Protein AF-A0AAV6NUC2-F1 (afdb_monomer)

Sequence (134 aa):
MLVSRPSISPILANDIGDPKVENEVSTTNDGNVRIKSNHFGKLWRRSPNWIWEDSNDTTGNNKDTLFWPVKVDNKFVALRNLGNNYFCKRLTTEGKTNCLNAGVPTITKEARLEIQELVLSRSIYNVIFHLLNA

Organism: NCBI:txid37648

pLDDT: mean 79.75, std 21.08, range [23.17, 98.75]

Solvent-accessible surface area (backbone atoms only — not comparable to full-atom values): 7960 Å² total; per-residue (Å²): 132,88,79,83,59,61,20,56,61,55,78,77,58,93,45,89,83,40,72,74,32,44,27,49,67,44,75,47,98,85,67,32,34,35,44,28,35,59,62,72,71,14,27,37,26,50,56,89,42,36,58,38,61,72,37,80,81,83,80,80,73,55,37,38,37,31,25,42,73,37,83,73,52,99,52,28,33,30,41,27,32,61,63,78,64,13,26,32,21,58,41,69,56,97,96,40,75,49,38,54,23,42,77,34,86,59,87,47,81,56,18,53,44,61,61,47,76,70,79,87,73,82,88,83,78,85,80,79,78,82,87,76,86,129

Nearest PDB structures (foldseek):
  1jly-assembly1_B  TM=9.017E-01  e=7.760E-09  Amaranthus caudatus
  8bad-assembly1_A  TM=6.318E-01  e=3.754E-03  Bacillus thuringiensis
  1pzz-assembly1_A  TM=6.002E-01  e=2.029E-03  Homo sapiens
  9fyn-assembly1_A  TM=6.011E-01  e=3.934E-02  Trueperella pyogenes
  7znx-assembly2_B  TM=7.786E-01  e=2.208E+00  Coprinopsis cinerea

Structure (mmCIF, N/CA/C/O backbone):
data_AF-A0AAV6NUC2-F1
#
_entry.id   AF-A0AAV6NUC2-F1
#
loop_
_atom_site.group_PDB
_atom_site.id
_atom_site.type_symbol
_atom_site.label_atom_id
_atom_site.label_alt_id
_atom_site.label_comp_id
_atom_site.label_asym_id
_atom_site.label_entity_id
_atom_site.label_seq_id
_atom_site.pdbx_PDB_ins_code
_atom_site.Cartn_x
_atom_site.Cartn_y
_atom_site.Cartn_z
_atom_site.occupancy
_atom_site.B_iso_or_equiv
_atom_site.auth_seq_id
_atom_site.auth_comp_id
_atom_site.auth_asym_id
_atom_site.auth_atom_id
_atom_site.pdbx_PDB_model_num
ATOM 1 N N . MET A 1 1 ? -11.060 -23.190 -12.537 1.00 26.39 1 MET A N 1
ATOM 2 C CA . MET A 1 1 ? -10.712 -22.536 -11.260 1.00 26.39 1 MET A CA 1
ATOM 3 C C . MET A 1 1 ? -10.662 -21.041 -11.529 1.00 26.39 1 MET A C 1
ATOM 5 O O . MET A 1 1 ? -9.800 -20.608 -12.280 1.00 26.39 1 MET A O 1
ATOM 9 N N . LEU A 1 2 ? -11.661 -20.289 -11.060 1.00 23.17 2 LEU A N 1
ATOM 10 C CA . LEU A 1 2 ? -11.658 -18.825 -11.137 1.00 23.17 2 LEU A CA 1
ATOM 11 C C . LEU A 1 2 ? -10.531 -18.330 -10.230 1.00 23.17 2 LEU A C 1
ATOM 13 O O . LEU A 1 2 ? -10.588 -18.553 -9.025 1.00 23.17 2 LEU A O 1
ATOM 17 N N . VAL A 1 3 ? -9.507 -17.702 -10.798 1.00 25.75 3 VAL A N 1
ATOM 18 C CA . VAL A 1 3 ? -8.587 -16.876 -10.015 1.00 25.75 3 VAL A CA 1
ATOM 19 C C . VAL A 1 3 ? -9.070 -15.450 -10.223 1.00 25.75 3 VAL A C 1
ATOM 21 O O . VAL A 1 3 ? -8.615 -14.769 -11.137 1.00 25.75 3 VAL A O 1
ATOM 24 N N . SER A 1 4 ? -10.070 -15.024 -9.446 1.00 29.17 4 SER A N 1
ATOM 25 C CA . SER A 1 4 ? -10.340 -13.595 -9.324 1.00 29.17 4 SER A CA 1
ATOM 26 C C . SER A 1 4 ? -9.099 -12.982 -8.681 1.00 29.17 4 SER A C 1
ATOM 28 O O . SER A 1 4 ? -8.703 -13.353 -7.577 1.00 29.17 4 SER A O 1
ATOM 30 N N . ARG A 1 5 ? -8.406 -12.124 -9.428 1.00 37.09 5 ARG A N 1
ATOM 31 C CA . ARG A 1 5 ? -7.267 -11.363 -8.920 1.00 37.09 5 ARG A CA 1
ATOM 32 C C . ARG A 1 5 ? -7.820 -10.013 -8.478 1.00 37.09 5 ARG A C 1
ATOM 34 O O . ARG A 1 5 ? -8.132 -9.197 -9.340 1.00 37.09 5 ARG A O 1
ATOM 41 N N . PRO A 1 6 ? -8.041 -9.789 -7.173 1.00 37.41 6 PRO A N 1
ATOM 42 C CA . PRO A 1 6 ? -8.448 -8.476 -6.706 1.00 37.41 6 PRO A CA 1
ATOM 43 C C . PRO A 1 6 ? -7.331 -7.488 -7.039 1.00 37.41 6 PRO A C 1
ATOM 45 O O . PRO A 1 6 ? -6.175 -7.709 -6.674 1.00 37.41 6 PRO A O 1
ATOM 48 N N . SER A 1 7 ? -7.681 -6.413 -7.738 1.00 43.53 7 SER A N 1
ATOM 49 C CA . SER A 1 7 ? -6.753 -5.348 -8.092 1.00 43.53 7 SER A CA 1
ATOM 50 C C . SER A 1 7 ? -7.114 -4.078 -7.337 1.00 43.53 7 SER A C 1
ATOM 52 O O . SER A 1 7 ? -8.278 -3.781 -7.066 1.00 43.53 7 SER A O 1
ATOM 54 N N . ILE A 1 8 ? -6.080 -3.342 -6.945 1.00 49.66 8 ILE A N 1
ATOM 55 C CA . ILE A 1 8 ? -6.200 -2.060 -6.260 1.00 49.66 8 ILE A CA 1
ATOM 56 C C . ILE A 1 8 ? -5.698 -1.022 -7.251 1.00 49.66 8 ILE A C 1
ATOM 58 O O . ILE A 1 8 ? -4.502 -0.970 -7.522 1.00 49.66 8 ILE A O 1
ATOM 62 N N . SER A 1 9 ? -6.605 -0.235 -7.824 1.00 45.56 9 SER A N 1
ATOM 63 C CA . SER A 1 9 ? -6.240 0.780 -8.811 1.00 45.56 9 SER A CA 1
ATOM 64 C C . SER A 1 9 ? -5.397 1.881 -8.145 1.00 45.56 9 SER A C 1
ATOM 66 O O . SER A 1 9 ? -5.849 2.487 -7.164 1.00 45.56 9 SER A O 1
ATOM 68 N N . PRO A 1 10 ? -4.187 2.195 -8.650 1.00 46.00 10 PRO A N 1
ATOM 69 C CA . PRO A 1 10 ? -3.478 3.398 -8.257 1.00 46.00 10 PRO A CA 1
ATOM 70 C C . PRO A 1 10 ? -4.278 4.601 -8.770 1.00 46.00 10 PRO A C 1
ATOM 72 O O . PRO A 1 10 ? -4.815 4.601 -9.876 1.00 46.00 10 PRO A O 1
ATOM 75 N N . ILE A 1 11 ? -4.373 5.641 -7.947 1.00 49.94 11 ILE A N 1
ATOM 76 C CA . ILE A 1 11 ? -5.379 6.719 -8.023 1.00 49.94 11 ILE A CA 1
ATOM 77 C C . ILE A 1 11 ? -5.124 7.727 -9.181 1.00 49.94 11 ILE A C 1
ATOM 79 O O . ILE A 1 11 ? -5.562 8.874 -9.144 1.00 49.94 11 ILE A O 1
ATOM 83 N N . LEU A 1 12 ? -4.415 7.305 -10.231 1.00 43.12 12 LEU A N 1
ATOM 84 C CA . LEU A 1 12 ? -4.214 8.040 -11.489 1.00 43.12 12 LEU A CA 1
ATOM 85 C C . LEU A 1 12 ? -4.967 7.416 -12.678 1.00 43.12 12 LEU A C 1
ATOM 87 O O . LEU A 1 12 ? -4.978 7.984 -13.767 1.00 43.12 12 LEU A O 1
ATOM 91 N N . ALA A 1 13 ? -5.613 6.270 -12.470 1.00 45.72 13 ALA A N 1
ATOM 92 C CA . ALA A 1 13 ? -6.409 5.578 -13.469 1.00 45.72 13 ALA A CA 1
ATOM 93 C C . ALA A 1 13 ? -7.754 6.285 -13.710 1.00 45.72 13 ALA A C 1
ATOM 95 O O . ALA A 1 13 ? -8.720 6.048 -12.989 1.00 45.72 13 ALA A O 1
ATOM 96 N N . ASN A 1 14 ? -7.840 7.144 -14.729 1.00 48.59 14 ASN A N 1
ATOM 97 C CA . ASN A 1 14 ? -9.143 7.599 -15.246 1.00 48.59 14 ASN A CA 1
ATOM 98 C C . ASN A 1 14 ? -9.875 6.488 -16.023 1.00 48.59 14 ASN A C 1
ATOM 100 O O . ASN A 1 14 ? -11.056 6.632 -16.328 1.00 48.59 14 ASN A O 1
ATOM 104 N N . ASP A 1 15 ? -9.170 5.400 -16.336 1.00 48.28 15 ASP A N 1
ATOM 105 C CA . ASP A 1 15 ? -9.679 4.233 -17.039 1.00 48.28 15 ASP A CA 1
ATOM 106 C C . ASP A 1 15 ? -9.162 2.961 -16.357 1.00 48.28 15 ASP A C 1
ATOM 108 O O . ASP A 1 15 ? -7.960 2.780 -16.167 1.00 48.28 15 ASP A O 1
ATOM 112 N N . ILE A 1 16 ? -10.089 2.087 -15.974 1.00 53.81 16 ILE A N 1
ATOM 113 C CA . ILE A 1 16 ? -9.806 0.788 -15.353 1.00 53.81 16 ILE A CA 1
ATOM 114 C C . ILE A 1 16 ? -9.227 -0.180 -16.397 1.00 53.81 16 ILE A C 1
ATOM 116 O O . ILE A 1 16 ? -8.514 -1.110 -16.043 1.00 53.81 16 ILE A O 1
ATOM 120 N N . GLY A 1 17 ? -9.499 0.046 -17.686 1.00 50.09 17 GLY A N 1
ATOM 121 C CA . GLY A 1 17 ? -8.933 -0.717 -18.794 1.00 50.09 17 GLY A CA 1
ATOM 122 C C . GLY A 1 17 ? -7.491 -0.346 -19.152 1.00 50.09 17 GLY A C 1
ATOM 123 O O . GLY A 1 17 ? -6.909 -1.012 -20.008 1.00 50.09 17 GLY A O 1
ATOM 124 N N . ASP A 1 18 ? -6.896 0.680 -18.526 1.00 56.28 18 ASP A N 1
ATOM 125 C CA . ASP A 1 18 ? -5.488 1.013 -18.754 1.00 56.28 18 ASP A CA 1
ATOM 126 C C . ASP A 1 18 ? -4.600 -0.087 -18.133 1.00 56.28 18 ASP A C 1
ATOM 128 O O . ASP A 1 18 ? -4.598 -0.262 -16.914 1.00 56.28 18 ASP A O 1
ATOM 132 N N . PRO A 1 19 ? -3.794 -0.823 -18.921 1.00 57.38 19 PRO A N 1
ATOM 133 C CA . PRO A 1 19 ? -2.938 -1.893 -18.402 1.00 57.38 19 PRO A CA 1
ATOM 134 C C . PRO A 1 19 ? -1.927 -1.414 -17.345 1.00 57.38 19 PRO A C 1
ATOM 136 O O . PRO A 1 19 ? -1.318 -2.232 -16.657 1.00 57.38 19 PRO A O 1
ATOM 139 N N . LYS A 1 20 ? -1.733 -0.098 -17.185 1.00 62.25 20 LYS A N 1
ATOM 140 C CA . LYS A 1 20 ? -0.869 0.494 -16.156 1.00 62.25 20 LYS A CA 1
ATOM 141 C C . LYS A 1 20 ? -1.454 0.457 -14.743 1.00 62.25 20 LYS A C 1
ATOM 143 O O . LYS A 1 20 ? -0.746 0.782 -13.794 1.00 62.25 20 LYS A O 1
ATOM 148 N N . VAL A 1 21 ? -2.728 0.101 -14.600 1.00 67.81 21 VAL A N 1
ATOM 149 C CA . VAL A 1 21 ? -3.479 0.217 -13.336 1.00 67.81 21 VAL A CA 1
ATOM 150 C C . VAL A 1 21 ? -3.657 -1.136 -12.651 1.00 67.81 21 VAL A C 1
ATOM 152 O O . VAL A 1 21 ? -4.075 -1.207 -11.493 1.00 67.81 21 VAL A O 1
ATOM 155 N N . GLU A 1 22 ? -3.306 -2.214 -13.353 1.00 76.88 22 GLU A N 1
ATOM 156 C CA . GLU A 1 22 ? -3.410 -3.571 -12.845 1.00 76.88 22 GLU A CA 1
ATOM 157 C C . GLU A 1 22 ? -2.364 -3.830 -11.754 1.00 76.88 22 GLU A C 1
ATOM 159 O O . GLU A 1 22 ? -1.160 -3.602 -11.921 1.00 76.88 22 GLU A O 1
ATOM 164 N N . ASN A 1 23 ? -2.849 -4.341 -10.624 1.00 82.88 23 ASN A N 1
ATOM 165 C CA . ASN A 1 23 ? -2.028 -4.726 -9.489 1.00 82.88 23 ASN A CA 1
ATOM 166 C C . ASN A 1 23 ? -2.364 -6.153 -9.060 1.00 82.88 23 ASN A C 1
ATOM 168 O O . ASN A 1 23 ? -3.538 -6.525 -8.970 1.00 82.88 23 ASN A O 1
ATOM 172 N N . GLU A 1 24 ? -1.329 -6.926 -8.749 1.00 85.75 24 GLU A N 1
ATOM 173 C CA . GLU A 1 24 ? -1.434 -8.262 -8.173 1.00 85.75 24 GLU A CA 1
ATOM 174 C C . GLU A 1 24 ? -1.289 -8.189 -6.652 1.00 85.75 24 GLU A C 1
ATOM 176 O O . GLU A 1 24 ? -0.318 -7.638 -6.127 1.00 85.75 24 GLU A O 1
ATOM 181 N N . VAL A 1 25 ? -2.236 -8.790 -5.933 1.00 88.00 25 VAL A N 1
ATOM 182 C CA . VAL A 1 25 ? -2.200 -8.893 -4.472 1.00 88.00 25 VAL A CA 1
ATOM 183 C C . VAL A 1 25 ? -1.848 -10.324 -4.077 1.00 88.00 25 VAL A C 1
ATOM 185 O O . VAL A 1 25 ? -2.510 -11.274 -4.488 1.00 88.00 25 VAL A O 1
ATOM 188 N N . SER A 1 26 ? -0.819 -10.480 -3.246 1.00 89.25 26 SER A N 1
ATOM 189 C CA . SER A 1 26 ? -0.451 -11.759 -2.627 1.00 89.25 26 SER A CA 1
ATOM 190 C C . SER A 1 26 ? -0.579 -11.659 -1.111 1.00 89.25 26 SER A C 1
ATOM 192 O O . SER A 1 26 ? -0.146 -10.677 -0.511 1.00 89.25 26 SER A O 1
ATOM 194 N N . THR A 1 27 ? -1.212 -12.654 -0.491 1.00 89.38 27 THR A N 1
ATOM 195 C CA . THR A 1 27 ? -1.391 -12.723 0.967 1.00 89.38 27 THR A CA 1
ATOM 196 C C . THR A 1 27 ? -0.237 -13.501 1.597 1.00 89.38 27 THR A C 1
ATOM 198 O O . THR A 1 27 ? 0.186 -14.520 1.053 1.00 89.38 27 THR A O 1
ATOM 201 N N . THR A 1 28 ? 0.290 -13.023 2.722 1.00 85.06 28 THR A N 1
ATOM 202 C CA . THR A 1 28 ? 1.286 -13.744 3.526 1.00 85.06 28 THR A CA 1
ATOM 203 C C . THR A 1 28 ? 0.596 -14.633 4.561 1.00 85.06 28 THR A C 1
ATOM 205 O O . THR A 1 28 ? -0.589 -14.464 4.844 1.00 85.06 28 THR A O 1
ATOM 208 N N . ASN A 1 29 ? 1.339 -15.557 5.173 1.00 82.94 29 ASN A N 1
ATOM 209 C CA . ASN A 1 29 ? 0.794 -16.457 6.199 1.00 82.94 29 ASN A CA 1
ATOM 210 C C . ASN A 1 29 ? 0.168 -15.714 7.393 1.00 82.94 29 ASN A C 1
ATOM 212 O O . ASN A 1 29 ? -0.759 -16.224 8.012 1.00 82.94 29 ASN A O 1
ATOM 216 N N . ASP A 1 30 ? 0.630 -14.495 7.673 1.00 84.56 30 ASP A N 1
ATOM 217 C CA . ASP A 1 30 ? 0.155 -13.668 8.787 1.00 84.56 30 ASP A CA 1
ATOM 218 C C . ASP A 1 30 ? -1.055 -12.789 8.421 1.00 84.56 30 ASP A C 1
ATOM 220 O O . ASP A 1 30 ? -1.456 -11.935 9.206 1.00 84.56 30 ASP A O 1
ATOM 224 N N . GLY A 1 31 ? -1.618 -12.937 7.216 1.00 85.62 31 GLY A N 1
ATOM 225 C CA . GLY A 1 31 ? -2.754 -12.137 6.742 1.00 85.62 31 GLY A CA 1
ATOM 226 C C . GLY A 1 31 ? -2.386 -10.743 6.214 1.00 85.62 31 GLY A C 1
ATOM 227 O O . GLY A 1 31 ? -3.270 -9.994 5.795 1.00 85.62 31 GLY A O 1
ATOM 228 N N . ASN A 1 32 ? -1.094 -10.398 6.176 1.00 93.06 32 ASN A N 1
ATOM 229 C CA . ASN A 1 32 ? -0.620 -9.214 5.459 1.00 93.06 32 ASN A CA 1
ATOM 230 C C . ASN A 1 32 ? -0.746 -9.419 3.950 1.00 93.06 32 ASN A C 1
ATOM 232 O O . ASN A 1 32 ? -0.798 -10.544 3.454 1.00 93.06 32 ASN A O 1
ATOM 236 N N . VAL A 1 33 ? -0.705 -8.323 3.205 1.00 93.88 33 VAL A N 1
ATOM 237 C CA . VAL A 1 33 ? -0.655 -8.347 1.749 1.00 93.88 33 VAL A CA 1
ATOM 238 C C . VAL A 1 33 ? 0.590 -7.658 1.214 1.00 93.88 33 VAL A C 1
ATOM 240 O O . VAL A 1 33 ? 1.103 -6.697 1.794 1.00 93.88 33 VAL A O 1
ATOM 243 N N . ARG A 1 34 ? 1.050 -8.156 0.070 1.00 94.00 34 ARG A N 1
ATOM 244 C CA . ARG A 1 34 ? 2.066 -7.545 -0.784 1.00 94.00 34 ARG A CA 1
ATOM 245 C C . ARG A 1 34 ? 1.410 -7.226 -2.115 1.00 94.00 34 ARG A C 1
ATOM 247 O O . ARG A 1 34 ? 0.741 -8.086 -2.691 1.00 94.00 34 ARG A O 1
ATOM 254 N N . ILE A 1 35 ? 1.591 -5.995 -2.571 1.00 92.81 35 ILE A N 1
ATOM 255 C CA . ILE A 1 35 ? 0.952 -5.471 -3.779 1.00 92.81 35 ILE A CA 1
ATOM 256 C C . ILE A 1 35 ? 2.046 -5.256 -4.814 1.00 92.81 35 ILE A C 1
ATOM 258 O O . ILE A 1 35 ? 3.048 -4.605 -4.522 1.00 92.81 35 ILE A O 1
ATOM 262 N N . LYS A 1 36 ? 1.882 -5.838 -5.998 1.00 90.94 36 LYS A N 1
ATOM 263 C CA . LYS A 1 36 ? 2.811 -5.717 -7.118 1.00 90.94 36 LYS A CA 1
ATOM 264 C C . LYS A 1 36 ? 2.135 -4.957 -8.249 1.00 90.94 36 LYS A C 1
ATOM 266 O O . LYS A 1 36 ? 1.061 -5.351 -8.688 1.00 90.94 36 LYS A O 1
ATOM 271 N N . SER A 1 37 ? 2.806 -3.927 -8.747 1.00 88.12 37 SER A N 1
ATOM 272 C CA . SER A 1 37 ? 2.413 -3.241 -9.973 1.00 88.12 37 SER A CA 1
ATOM 273 C C . SER A 1 37 ? 2.758 -4.115 -11.166 1.00 88.12 37 SER A C 1
ATOM 275 O O . SER A 1 37 ? 3.926 -4.485 -11.344 1.00 88.12 37 SER A O 1
ATOM 277 N N . ASN A 1 38 ? 1.769 -4.445 -11.995 1.00 85.56 38 ASN A N 1
ATOM 278 C CA . ASN A 1 38 ? 2.025 -5.201 -13.219 1.00 85.56 38 ASN A CA 1
ATOM 279 C C . ASN A 1 38 ? 2.776 -4.359 -14.245 1.00 85.56 38 ASN A C 1
ATOM 281 O O . ASN A 1 38 ? 3.604 -4.896 -14.977 1.00 85.56 38 ASN A O 1
ATOM 285 N N . HIS A 1 39 ? 2.565 -3.040 -14.235 1.00 84.94 39 HIS A N 1
ATOM 286 C CA . HIS A 1 39 ? 3.252 -2.127 -15.138 1.00 84.94 39 HIS A CA 1
ATOM 287 C C . HIS A 1 39 ? 4.772 -2.147 -14.949 1.00 84.94 39 HIS A C 1
ATOM 289 O O . HIS A 1 39 ? 5.516 -2.300 -15.916 1.00 84.94 39 HIS A O 1
ATOM 295 N N . PHE A 1 40 ? 5.238 -2.020 -13.703 1.00 85.31 40 PHE A N 1
ATOM 296 C CA . PHE A 1 40 ? 6.673 -2.014 -13.400 1.00 85.31 40 PHE A CA 1
ATOM 297 C C . PHE A 1 40 ? 7.229 -3.407 -13.087 1.00 85.31 40 PHE A C 1
ATOM 299 O O . PHE A 1 40 ? 8.445 -3.606 -13.060 1.00 85.31 40 PHE A O 1
ATOM 306 N N . GLY A 1 41 ? 6.360 -4.379 -12.804 1.00 91.38 41 GLY A N 1
ATOM 307 C CA . GLY A 1 41 ? 6.758 -5.696 -12.317 1.00 91.38 41 GLY A CA 1
ATOM 308 C C . GLY A 1 41 ? 7.410 -5.654 -10.929 1.00 91.38 41 GLY A C 1
ATOM 309 O O . GLY A 1 41 ? 8.162 -6.569 -10.586 1.00 91.38 41 GLY A O 1
ATOM 310 N N . LYS A 1 42 ? 7.155 -4.600 -10.143 1.00 94.00 42 LYS A N 1
ATOM 311 C CA . LYS A 1 42 ? 7.775 -4.327 -8.836 1.00 94.00 42 LYS A CA 1
ATOM 312 C C . LYS A 1 42 ? 6.739 -4.230 -7.727 1.00 94.00 42 LYS A C 1
ATOM 314 O O . LYS A 1 42 ? 5.573 -3.922 -7.971 1.00 94.00 42 LYS A O 1
ATOM 319 N N . LEU A 1 43 ? 7.182 -4.476 -6.499 1.00 95.12 43 LEU A N 1
ATOM 320 C CA . LEU A 1 43 ? 6.342 -4.352 -5.314 1.00 95.12 43 LEU A CA 1
ATOM 321 C C . LEU A 1 43 ? 6.184 -2.899 -4.875 1.00 95.12 43 LEU A C 1
ATOM 323 O O . LEU A 1 43 ? 7.130 -2.108 -4.932 1.00 95.12 43 LEU A O 1
ATOM 327 N N . TRP A 1 44 ? 4.993 -2.602 -4.360 1.00 97.19 44 TRP A N 1
ATOM 328 C CA . TRP A 1 44 ? 4.704 -1.404 -3.592 1.00 97.19 44 TRP A CA 1
ATOM 329 C C . TRP A 1 44 ? 5.586 -1.362 -2.347 1.00 97.19 44 TRP A C 1
ATOM 331 O O . TRP A 1 44 ? 5.687 -2.341 -1.603 1.00 97.19 44 TRP A O 1
ATOM 341 N N . ARG A 1 45 ? 6.207 -0.210 -2.105 1.00 97.81 45 ARG A N 1
ATOM 342 C CA . ARG A 1 45 ? 7.092 0.026 -0.970 1.00 97.81 45 ARG A CA 1
ATOM 343 C C . ARG A 1 45 ? 6.954 1.447 -0.455 1.00 97.81 45 ARG A C 1
ATOM 345 O O . ARG A 1 45 ? 7.046 2.414 -1.203 1.00 97.81 45 ARG A O 1
ATOM 352 N N . ARG A 1 46 ? 6.798 1.581 0.855 1.00 98.00 46 ARG A N 1
ATOM 353 C CA . ARG A 1 46 ? 6.806 2.871 1.545 1.00 98.00 46 ARG A CA 1
ATOM 354 C C . ARG A 1 46 ? 8.221 3.488 1.583 1.00 98.00 46 ARG A C 1
ATOM 356 O O . ARG A 1 46 ? 9.162 2.842 2.035 1.00 98.00 46 ARG A O 1
ATOM 363 N N . SER A 1 47 ? 8.382 4.746 1.149 1.00 95.44 47 SER A N 1
ATOM 364 C CA . SER A 1 47 ? 9.615 5.538 1.319 1.00 95.44 47 SER A CA 1
ATOM 365 C C . SER A 1 47 ? 9.428 7.060 1.100 1.00 95.44 47 SER A C 1
ATOM 367 O O . SER A 1 47 ? 8.896 7.478 0.079 1.00 95.44 47 SER A O 1
ATOM 369 N N . PRO A 1 48 ? 9.845 7.941 2.027 1.00 93.44 48 PRO A N 1
ATOM 370 C CA . PRO A 1 48 ? 9.696 7.690 3.449 1.00 93.44 48 PRO A CA 1
ATOM 371 C C . PRO A 1 48 ? 8.226 7.387 3.761 1.00 93.44 48 PRO A C 1
ATOM 373 O O . PRO A 1 48 ? 7.968 6.353 4.342 1.00 93.44 48 PRO A O 1
ATOM 376 N N . ASN A 1 49 ? 7.259 8.190 3.307 1.00 96.75 49 ASN A N 1
ATOM 377 C CA . ASN A 1 49 ? 5.825 7.892 3.469 1.00 96.75 49 ASN A CA 1
ATOM 378 C C . ASN A 1 49 ? 5.087 7.723 2.134 1.00 96.75 49 ASN A C 1
ATOM 380 O O . ASN A 1 49 ? 3.961 7.233 2.125 1.00 96.75 49 ASN A O 1
ATOM 384 N N . TRP A 1 50 ? 5.703 8.078 1.005 1.00 96.81 50 TRP A N 1
ATOM 385 C CA . TRP A 1 50 ? 5.143 7.805 -0.319 1.00 96.81 50 TRP A CA 1
ATOM 386 C C . TRP A 1 50 ? 5.184 6.310 -0.622 1.00 96.81 50 TRP A C 1
ATOM 388 O O . TRP A 1 50 ? 6.107 5.625 -0.186 1.00 96.81 50 TRP A O 1
ATOM 398 N N . ILE A 1 51 ? 4.193 5.803 -1.352 1.00 96.88 51 ILE A N 1
ATOM 399 C CA . ILE A 1 51 ? 4.204 4.423 -1.841 1.00 96.88 51 ILE A CA 1
ATOM 400 C C . ILE A 1 51 ? 4.778 4.416 -3.258 1.00 96.88 51 ILE A C 1
ATOM 402 O O . ILE A 1 51 ? 4.210 5.027 -4.159 1.00 96.88 51 ILE A O 1
ATOM 406 N N . TRP A 1 52 ? 5.912 3.743 -3.428 1.00 94.50 52 TRP A N 1
ATOM 407 C CA . TRP A 1 52 ? 6.630 3.587 -4.692 1.00 94.50 52 TRP A CA 1
ATOM 408 C C . TRP A 1 52 ? 6.458 2.180 -5.243 1.00 94.50 52 TRP A C 1
ATOM 410 O O . TRP A 1 52 ? 6.384 1.224 -4.478 1.00 94.50 52 TRP A O 1
ATOM 420 N N . GLU A 1 53 ? 6.470 2.040 -6.563 1.00 93.81 53 GLU A N 1
ATOM 421 C CA . GLU A 1 53 ? 6.385 0.755 -7.264 1.00 93.81 53 GLU A CA 1
ATOM 422 C C . GLU A 1 53 ? 7.784 0.327 -7.740 1.00 93.81 53 GLU A C 1
ATOM 424 O O . GLU A 1 53 ? 8.042 0.203 -8.933 1.00 93.81 53 GLU A 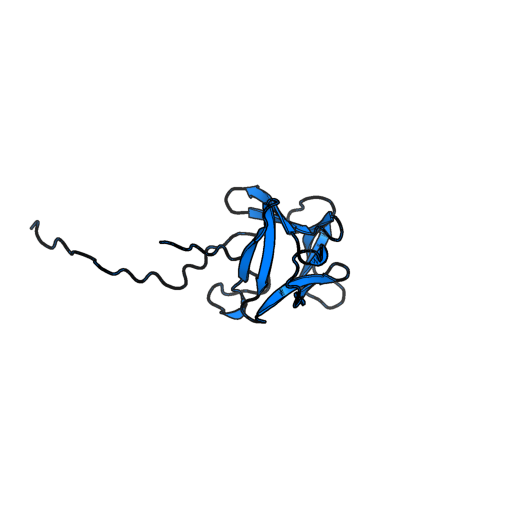O 1
ATOM 429 N N . ASP A 1 54 ? 8.730 0.177 -6.806 1.00 94.69 54 ASP A N 1
ATOM 430 C CA . ASP A 1 54 ? 10.164 0.051 -7.122 1.00 94.69 54 ASP A CA 1
ATOM 431 C C . ASP A 1 54 ? 10.876 -1.134 -6.452 1.00 94.69 54 ASP A C 1
ATOM 433 O O . ASP A 1 54 ? 12.050 -1.398 -6.728 1.00 94.69 54 ASP A O 1
ATOM 437 N N . SER A 1 55 ? 10.194 -1.873 -5.573 1.00 96.44 55 SER A N 1
ATOM 438 C CA . SER A 1 55 ? 10.866 -2.866 -4.743 1.00 96.44 55 SER A CA 1
ATOM 439 C C . SER A 1 55 ? 11.038 -4.215 -5.437 1.00 96.44 55 SER A C 1
ATOM 441 O O . SER A 1 55 ? 10.109 -4.766 -6.030 1.00 96.44 55 SER A O 1
ATOM 443 N N . ASN A 1 56 ? 12.245 -4.764 -5.288 1.00 95.50 56 ASN A N 1
ATOM 444 C CA . ASN A 1 56 ? 12.621 -6.127 -5.666 1.00 95.50 56 ASN A CA 1
ATOM 445 C C . ASN A 1 56 ? 12.622 -7.090 -4.471 1.00 95.50 56 ASN A C 1
ATOM 447 O O . ASN A 1 56 ? 13.241 -8.147 -4.557 1.00 95.50 56 ASN A O 1
ATOM 451 N N . ASP A 1 57 ? 12.022 -6.721 -3.333 1.00 92.81 57 ASP A N 1
ATOM 452 C CA . ASP A 1 57 ? 12.046 -7.588 -2.157 1.00 92.81 57 ASP A CA 1
ATOM 453 C C . ASP A 1 57 ? 11.431 -8.957 -2.484 1.00 92.81 57 ASP A C 1
ATOM 455 O O . ASP A 1 57 ? 10.283 -9.066 -2.910 1.00 92.81 57 ASP A O 1
ATOM 459 N N . THR A 1 58 ? 12.185 -10.021 -2.251 1.00 87.75 58 THR A N 1
ATOM 460 C CA . THR A 1 58 ? 11.725 -11.407 -2.395 1.00 87.75 58 THR A CA 1
ATOM 461 C C . THR A 1 58 ? 11.547 -12.094 -1.046 1.00 87.75 58 THR A C 1
ATOM 463 O O . THR A 1 58 ? 10.947 -13.161 -0.987 1.00 87.75 58 THR A O 1
ATOM 466 N N . THR A 1 59 ? 12.023 -11.476 0.038 1.00 86.00 59 THR A N 1
ATOM 467 C CA . THR A 1 59 ? 12.095 -12.091 1.368 1.00 86.00 59 THR A CA 1
ATOM 468 C C . THR A 1 59 ? 10.782 -11.997 2.134 1.00 86.00 59 THR A C 1
ATOM 470 O O . THR A 1 59 ? 10.514 -12.838 2.983 1.00 86.00 59 THR A O 1
ATOM 473 N N . GLY A 1 60 ? 9.978 -10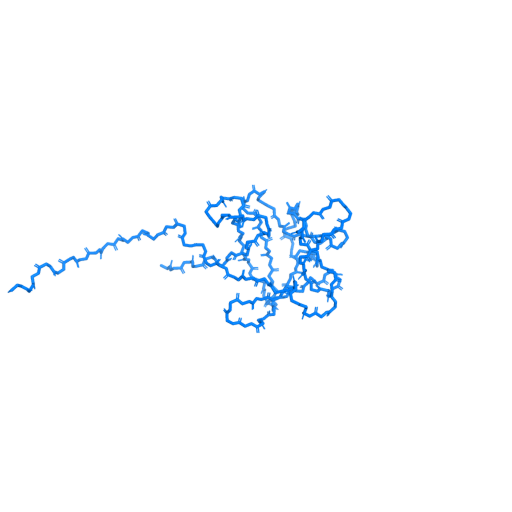.961 1.864 1.00 83.31 60 GLY A N 1
ATOM 474 C CA . GLY A 1 60 ? 8.784 -10.656 2.652 1.00 83.31 60 GLY A CA 1
ATOM 475 C C . GLY A 1 60 ? 9.095 -10.081 4.038 1.00 83.31 60 GLY A C 1
ATOM 476 O O . GLY A 1 60 ? 8.171 -9.835 4.803 1.00 83.31 60 GLY A O 1
ATOM 477 N N . ASN A 1 61 ? 10.367 -9.827 4.358 1.00 89.69 61 ASN A N 1
ATOM 478 C CA . ASN A 1 61 ? 10.791 -9.287 5.653 1.00 89.69 61 ASN A CA 1
ATOM 479 C C . ASN A 1 61 ? 10.818 -7.755 5.671 1.00 89.69 61 ASN A C 1
ATOM 481 O O . ASN A 1 61 ? 10.851 -7.143 6.743 1.00 89.69 61 ASN A O 1
ATOM 485 N N . ASN A 1 62 ? 10.811 -7.110 4.499 1.00 95.62 62 ASN A N 1
ATOM 486 C CA . ASN A 1 62 ? 10.763 -5.660 4.432 1.00 95.62 62 ASN A CA 1
ATOM 487 C C . ASN A 1 62 ? 9.350 -5.168 4.775 1.00 95.62 62 ASN A C 1
ATOM 489 O O . ASN A 1 62 ? 8.457 -5.178 3.923 1.00 95.62 62 ASN A O 1
ATOM 493 N N . LYS A 1 63 ? 9.176 -4.674 6.006 1.00 97.06 63 LYS A N 1
ATOM 494 C CA . LYS A 1 63 ? 7.907 -4.128 6.514 1.00 97.06 63 LYS A CA 1
ATOM 495 C C . LYS A 1 63 ? 7.332 -3.005 5.649 1.00 97.06 63 LYS A C 1
ATOM 497 O O . LYS A 1 63 ? 6.123 -2.801 5.652 1.00 97.06 63 LYS A O 1
ATOM 502 N N . ASP A 1 64 ? 8.159 -2.328 4.857 1.00 98.06 64 ASP A N 1
ATOM 503 C CA . ASP A 1 64 ? 7.707 -1.277 3.942 1.00 98.06 64 ASP A CA 1
ATOM 504 C C . ASP A 1 64 ? 6.949 -1.805 2.737 1.00 98.06 64 ASP A C 1
ATOM 506 O O . ASP A 1 64 ? 6.227 -1.038 2.104 1.00 98.06 64 ASP A O 1
ATOM 510 N N . THR A 1 65 ? 7.106 -3.094 2.439 1.00 97.12 65 THR A N 1
ATOM 511 C CA . THR A 1 65 ? 6.395 -3.809 1.372 1.00 97.12 65 THR A CA 1
ATOM 512 C C . THR A 1 65 ? 5.193 -4.602 1.883 1.00 97.12 65 THR A C 1
ATOM 514 O O . THR A 1 65 ? 4.486 -5.227 1.094 1.00 97.12 65 THR A O 1
ATOM 517 N N . LEU A 1 66 ? 4.958 -4.586 3.199 1.00 96.81 66 LEU A N 1
ATOM 518 C CA . LEU A 1 66 ? 3.858 -5.288 3.844 1.00 96.81 66 LEU A CA 1
ATOM 519 C C . LEU A 1 66 ? 2.753 -4.306 4.222 1.00 96.81 66 LEU A C 1
ATOM 521 O O . LEU A 1 66 ? 2.996 -3.269 4.852 1.00 96.81 66 LEU A O 1
ATOM 525 N N . PHE A 1 67 ? 1.523 -4.672 3.882 1.00 97.25 67 PHE A N 1
ATOM 526 C CA . PHE A 1 67 ? 0.338 -3.894 4.202 1.00 97.25 67 PHE A CA 1
ATOM 527 C C . PHE A 1 67 ? -0.682 -4.767 4.924 1.00 97.25 67 PHE A C 1
ATOM 529 O O . PHE A 1 67 ? -0.956 -5.884 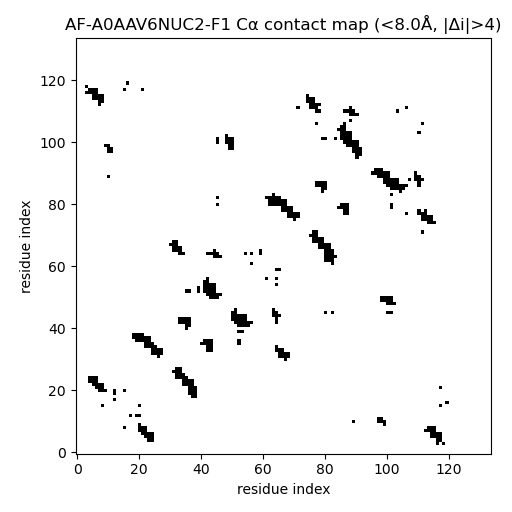4.502 1.00 97.25 67 PHE A O 1
ATOM 536 N N . TRP A 1 68 ? -1.278 -4.252 5.993 1.00 97.31 68 TRP A N 1
ATOM 537 C CA . TRP A 1 68 ? -2.420 -4.875 6.646 1.00 97.31 68 TRP A CA 1
ATOM 538 C C . TRP A 1 68 ? -3.713 -4.313 6.039 1.00 97.31 68 TRP A C 1
ATOM 540 O O . TRP A 1 68 ? -3.977 -3.110 6.199 1.00 97.31 68 TRP A O 1
ATOM 550 N N . PRO A 1 69 ? -4.524 -5.127 5.339 1.00 95.31 69 PRO A N 1
ATOM 551 C CA . PRO A 1 69 ? -5.809 -4.681 4.827 1.00 95.31 69 PRO A CA 1
ATOM 552 C C . PRO A 1 69 ? -6.847 -4.624 5.955 1.00 95.31 69 PRO A C 1
ATOM 554 O O . PRO A 1 69 ? -7.017 -5.562 6.730 1.00 95.31 69 PRO A O 1
ATOM 557 N N . VAL A 1 70 ? -7.582 -3.519 6.038 1.00 95.88 70 VAL A N 1
ATOM 558 C CA . VAL A 1 70 ? -8.721 -3.352 6.947 1.00 95.88 70 VAL A CA 1
ATOM 559 C C . VAL A 1 70 ? -9.973 -3.162 6.107 1.00 95.88 70 VAL A C 1
ATOM 561 O O . VAL A 1 70 ? -10.073 -2.187 5.361 1.00 95.88 70 VAL A O 1
ATOM 564 N N . LYS A 1 71 ? -10.939 -4.079 6.229 1.00 93.62 71 LYS A N 1
ATOM 565 C CA . LYS A 1 71 ? -12.256 -3.912 5.606 1.00 93.62 71 LYS A CA 1
ATOM 566 C C . LYS A 1 71 ? -12.939 -2.689 6.222 1.00 93.62 71 LYS A C 1
ATOM 568 O O . LYS A 1 71 ? -13.132 -2.640 7.433 1.00 93.62 71 LYS A O 1
ATOM 573 N N . VAL A 1 72 ? -13.288 -1.711 5.387 1.00 92.12 72 VAL A N 1
ATOM 574 C CA . VAL A 1 72 ? -14.041 -0.515 5.799 1.00 92.12 72 VAL A CA 1
ATOM 575 C C . VAL A 1 72 ? -15.522 -0.709 5.499 1.00 92.12 72 VAL A C 1
ATOM 577 O O . VAL A 1 72 ? -16.364 -0.395 6.331 1.00 92.12 72 VAL A O 1
ATOM 580 N N . ASP A 1 73 ? -15.824 -1.239 4.314 1.00 89.12 73 ASP A N 1
ATOM 581 C CA . ASP A 1 73 ? -17.168 -1.604 3.863 1.00 89.12 73 ASP A CA 1
ATOM 582 C C . ASP A 1 73 ? -17.052 -2.664 2.746 1.00 89.12 73 ASP A C 1
ATOM 584 O O . ASP A 1 73 ? -15.955 -3.121 2.427 1.00 89.12 73 ASP A O 1
ATOM 588 N N . ASN A 1 74 ? -18.155 -3.072 2.122 1.00 83.19 74 ASN A N 1
ATOM 589 C CA . ASN A 1 74 ? -18.185 -4.090 1.071 1.00 83.19 74 ASN A CA 1
ATOM 590 C C . ASN A 1 74 ? -17.338 -3.748 -0.161 1.00 83.19 74 ASN A C 1
ATOM 592 O O . ASN A 1 74 ? -16.854 -4.663 -0.817 1.00 83.19 74 ASN A O 1
ATOM 596 N N . LYS A 1 75 ? -17.147 -2.459 -0.463 1.00 86.06 75 LYS A N 1
ATOM 597 C CA . LYS A 1 75 ? -16.353 -1.994 -1.615 1.00 86.06 75 LYS A CA 1
ATOM 598 C C . LYS A 1 75 ? -15.030 -1.341 -1.235 1.00 86.06 75 LYS A C 1
ATOM 600 O O . LYS A 1 75 ? -14.215 -1.075 -2.109 1.00 86.06 75 LYS A O 1
ATOM 605 N N . PHE A 1 76 ? -14.823 -1.050 0.048 1.00 87.56 76 PHE A N 1
ATOM 606 C CA . PHE A 1 76 ? -13.712 -0.220 0.493 1.00 87.56 76 PHE A CA 1
ATOM 607 C C . PHE A 1 76 ? -12.820 -0.950 1.482 1.00 87.56 76 PHE A C 1
ATOM 609 O O . PHE A 1 76 ? -13.286 -1.532 2.467 1.00 87.56 76 PHE A O 1
ATOM 616 N N . VAL A 1 77 ? -11.519 -0.810 1.268 1.00 94.25 77 VAL A N 1
ATOM 617 C CA . VAL A 1 77 ? -10.481 -1.201 2.216 1.00 94.25 77 VAL A CA 1
ATOM 618 C C . VAL A 1 77 ? -9.614 -0.008 2.574 1.00 94.25 77 VAL A C 1
ATOM 620 O O . VAL A 1 77 ? -9.481 0.942 1.808 1.00 94.25 77 VAL A O 1
ATOM 623 N N . ALA A 1 78 ? -9.005 -0.062 3.747 1.00 96.88 78 ALA A N 1
ATOM 624 C CA . ALA A 1 78 ? -7.878 0.782 4.099 1.00 96.88 78 ALA A CA 1
ATOM 625 C C . ALA A 1 78 ? -6.631 -0.096 4.185 1.00 96.88 78 ALA A C 1
ATOM 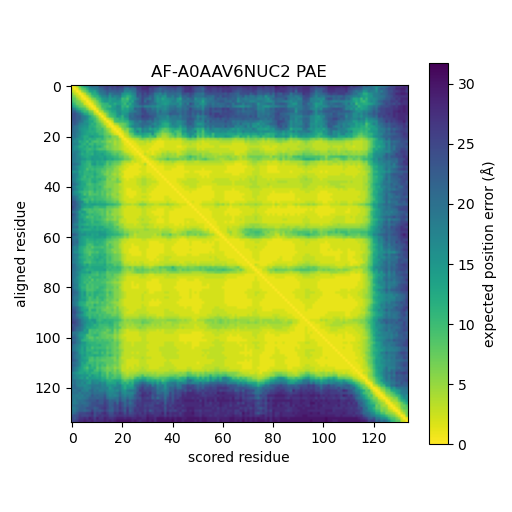627 O O . ALA A 1 78 ? -6.692 -1.218 4.687 1.00 96.88 78 ALA A O 1
ATOM 628 N N . LEU A 1 79 ? -5.495 0.408 3.713 1.00 97.81 79 LEU A N 1
ATOM 629 C CA . LEU A 1 79 ? -4.220 -0.303 3.782 1.00 97.81 79 LEU A CA 1
ATOM 630 C C . LEU A 1 79 ? -3.336 0.365 4.827 1.00 97.81 79 LEU A C 1
ATOM 632 O O . LEU A 1 79 ? -2.995 1.535 4.675 1.00 97.81 79 LEU A O 1
ATOM 636 N N . ARG A 1 80 ? -2.959 -0.359 5.882 1.00 98.56 80 ARG A N 1
ATOM 637 C CA . ARG A 1 80 ? -1.960 0.104 6.853 1.00 98.56 80 ARG A CA 1
ATOM 638 C C . ARG A 1 80 ? -0.591 -0.427 6.455 1.00 98.56 80 ARG A C 1
ATOM 640 O O . ARG A 1 80 ? -0.437 -1.636 6.354 1.00 98.56 80 ARG A O 1
ATOM 647 N N . ASN A 1 81 ? 0.406 0.429 6.271 1.00 98.50 81 ASN A N 1
ATOM 648 C CA . ASN A 1 81 ? 1.773 -0.036 6.034 1.00 98.50 81 ASN A CA 1
ATOM 649 C C . ASN A 1 81 ? 2.437 -0.460 7.355 1.00 98.50 81 ASN A C 1
ATOM 651 O O . ASN A 1 81 ? 2.344 0.262 8.347 1.00 98.50 81 ASN A O 1
ATOM 655 N N . LEU A 1 82 ? 3.125 -1.603 7.379 1.00 97.75 82 LEU A N 1
ATOM 656 C CA . LEU A 1 82 ? 3.755 -2.1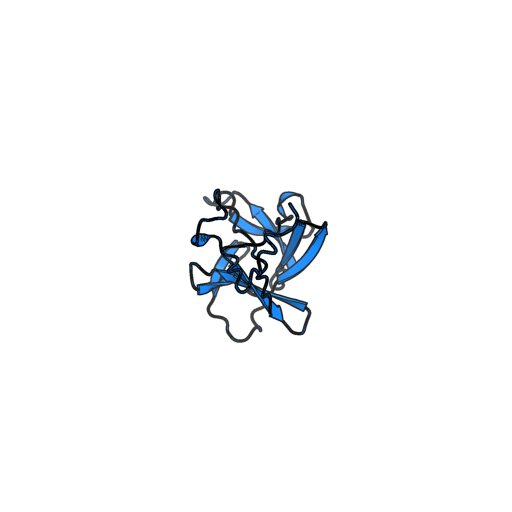23 8.603 1.00 97.75 82 LEU A CA 1
ATOM 657 C C . LEU A 1 82 ? 5.064 -1.407 8.969 1.00 97.75 82 LEU A C 1
ATOM 659 O O . LEU A 1 82 ? 5.533 -1.530 10.100 1.00 97.75 82 LEU A O 1
ATOM 663 N N . GLY A 1 83 ? 5.668 -0.671 8.035 1.00 97.88 83 GLY A N 1
ATOM 664 C CA . GLY A 1 83 ? 6.902 0.078 8.259 1.00 97.88 83 GLY A CA 1
ATOM 665 C C . GLY A 1 83 ? 6.727 1.290 9.171 1.00 97.88 83 GLY A C 1
ATOM 666 O O . GLY A 1 83 ? 7.612 1.589 9.969 1.00 97.88 83 GLY A O 1
ATOM 667 N N . ASN A 1 84 ? 5.582 1.975 9.083 1.00 98.38 84 ASN A N 1
ATOM 668 C CA . ASN A 1 84 ? 5.274 3.152 9.907 1.00 98.38 84 ASN A CA 1
ATOM 669 C C . ASN A 1 84 ? 3.933 3.067 10.663 1.00 98.38 84 ASN A C 1
ATOM 671 O O . ASN A 1 84 ? 3.588 3.987 11.399 1.00 98.38 84 ASN A O 1
ATOM 675 N N . ASN A 1 85 ? 3.181 1.974 10.503 1.00 98.44 85 ASN A N 1
ATOM 676 C CA . ASN A 1 85 ? 1.862 1.732 11.096 1.00 98.44 85 ASN A CA 1
ATOM 677 C C . ASN A 1 85 ? 0.765 2.739 10.712 1.00 98.44 85 ASN A C 1
ATOM 679 O O . ASN A 1 85 ? -0.283 2.769 11.368 1.00 98.44 85 ASN A O 1
ATOM 683 N N . TYR A 1 86 ? 0.962 3.527 9.653 1.00 98.75 86 TYR A N 1
ATOM 684 C CA . TYR A 1 86 ? -0.015 4.498 9.159 1.00 98.75 86 TYR A CA 1
ATOM 685 C C . TYR A 1 86 ? -0.812 3.942 7.982 1.00 98.75 86 TYR A C 1
ATOM 687 O O . TYR A 1 86 ? -0.361 3.067 7.240 1.00 98.75 86 TYR A O 1
ATOM 695 N N . PHE A 1 87 ? -2.018 4.474 7.810 1.00 98.69 87 PHE A N 1
ATOM 696 C CA . PHE A 1 87 ? -2.874 4.172 6.678 1.00 98.69 87 PHE A CA 1
ATOM 697 C C . PHE A 1 87 ? -2.466 4.973 5.446 1.00 98.69 87 PHE A C 1
ATOM 699 O O . PHE A 1 87 ? -2.168 6.172 5.512 1.00 98.69 87 PHE A O 1
ATOM 706 N N . CYS A 1 88 ? -2.483 4.287 4.308 1.00 98.19 88 CYS A N 1
ATOM 707 C CA . CYS A 1 88 ? -2.335 4.881 2.996 1.00 98.19 88 CYS A CA 1
ATOM 708 C C . CYS A 1 88 ? -3.534 5.778 2.690 1.00 98.19 88 CYS A C 1
ATOM 710 O O . CYS A 1 88 ? -4.678 5.369 2.866 1.00 98.19 88 CYS A O 1
ATOM 712 N N . LYS A 1 89 ? -3.265 6.985 2.199 1.00 95.44 89 LYS A N 1
ATOM 713 C CA . LYS A 1 89 ? -4.253 7.956 1.742 1.00 95.44 89 LYS A CA 1
ATOM 714 C C . LYS A 1 89 ? -3.838 8.589 0.426 1.00 95.44 89 LYS A C 1
ATOM 716 O O . LYS A 1 89 ? -2.649 8.665 0.112 1.00 95.44 89 LYS A O 1
ATOM 721 N N . ARG A 1 90 ? -4.818 9.133 -0.289 1.00 95.06 90 ARG A N 1
ATOM 722 C CA . ARG A 1 90 ? -4.564 10.101 -1.358 1.00 95.06 90 ARG A CA 1
ATOM 723 C C . ARG A 1 90 ? -3.998 11.392 -0.766 1.00 95.06 90 ARG A C 1
ATOM 725 O O . ARG A 1 90 ? -4.561 11.940 0.186 1.00 95.06 90 ARG A O 1
ATOM 732 N N . LEU A 1 91 ? -2.905 11.890 -1.336 1.00 91.31 91 LEU A N 1
ATOM 733 C CA . LEU A 1 91 ? -2.255 13.123 -0.906 1.00 91.31 91 LEU A CA 1
ATOM 734 C C . LEU A 1 91 ? -1.750 13.935 -2.105 1.00 91.31 91 LEU A C 1
ATOM 736 O O . LEU A 1 91 ? -1.176 13.386 -3.043 1.00 91.31 91 LEU A O 1
ATOM 740 N N . THR A 1 92 ? -1.937 15.254 -2.031 1.00 88.81 92 THR A N 1
ATOM 741 C CA . THR A 1 92 ? -1.371 16.233 -2.965 1.00 88.81 92 THR A CA 1
ATOM 742 C C . THR A 1 92 ? -0.474 17.180 -2.180 1.00 88.81 92 THR A C 1
ATOM 744 O O . THR A 1 92 ? -0.969 17.961 -1.371 1.00 88.81 92 THR A O 1
ATOM 747 N N . THR A 1 93 ? 0.837 17.058 -2.361 1.00 90.25 93 THR A N 1
ATOM 748 C CA . THR A 1 93 ? 1.872 17.897 -1.735 1.00 90.25 93 THR A CA 1
ATOM 749 C C . THR A 1 93 ? 3.222 17.615 -2.406 1.00 90.25 93 THR A C 1
ATOM 751 O O . THR A 1 93 ? 3.331 16.661 -3.173 1.00 90.25 93 THR A O 1
ATOM 754 N N . GLU A 1 94 ? 4.259 18.409 -2.126 1.00 89.00 94 GLU A N 1
ATOM 755 C CA . GLU A 1 94 ? 5.637 18.162 -2.603 1.00 89.00 94 GLU A CA 1
ATOM 756 C C . GLU A 1 94 ? 5.737 17.944 -4.130 1.00 89.00 94 GLU A C 1
ATOM 758 O O . GLU A 1 94 ? 6.439 17.044 -4.605 1.00 89.00 94 GLU A O 1
ATOM 763 N N . GLY A 1 95 ? 4.967 18.720 -4.902 1.00 88.00 95 GLY A N 1
ATOM 764 C CA . GLY A 1 95 ? 4.912 18.614 -6.365 1.00 88.00 95 GLY A CA 1
ATOM 765 C C . GLY A 1 95 ? 4.251 17.336 -6.901 1.00 88.00 95 GLY A C 1
ATOM 766 O O . GLY A 1 95 ? 4.311 17.085 -8.100 1.00 88.00 95 GLY A O 1
ATOM 767 N N . LYS A 1 96 ? 3.627 16.524 -6.040 1.00 83.62 96 LYS A N 1
ATOM 768 C CA . LYS A 1 96 ? 2.898 15.302 -6.401 1.00 83.62 96 LYS A CA 1
ATOM 769 C C . LYS A 1 96 ? 1.405 15.532 -6.2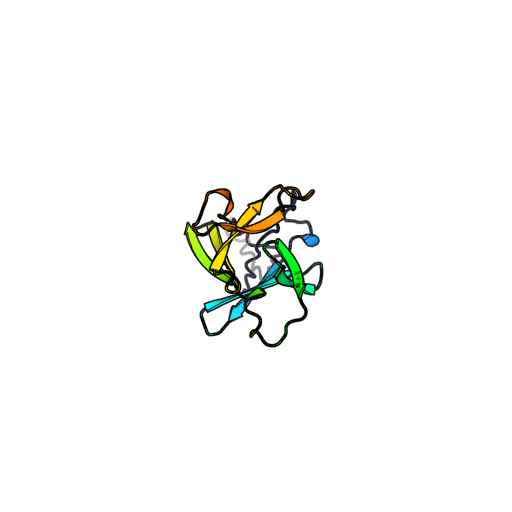38 1.00 83.62 96 LYS A C 1
ATOM 771 O O . LYS A 1 96 ? 0.968 16.070 -5.220 1.00 83.62 96 LYS A O 1
ATOM 776 N N . THR A 1 97 ? 0.623 15.083 -7.210 1.00 85.12 97 THR A N 1
ATOM 777 C CA . THR A 1 97 ? -0.831 15.263 -7.229 1.00 85.12 97 THR A CA 1
ATOM 778 C C . THR A 1 97 ? -1.522 13.918 -7.093 1.00 85.12 97 THR A C 1
ATOM 780 O O . THR A 1 97 ? -1.297 13.027 -7.903 1.00 85.12 97 THR A O 1
ATOM 783 N N . ASN A 1 98 ? -2.397 13.789 -6.092 1.00 84.94 98 ASN A N 1
ATOM 784 C CA . ASN A 1 98 ? -3.236 12.610 -5.866 1.00 84.94 98 ASN A CA 1
ATOM 785 C C . ASN A 1 98 ? -2.472 11.275 -5.742 1.00 84.94 98 ASN A C 1
ATOM 787 O O . ASN A 1 98 ? -3.014 10.222 -6.068 1.00 84.94 98 ASN A O 1
ATOM 791 N N . CYS A 1 99 ? -1.243 11.294 -5.228 1.00 88.50 99 CYS A N 1
ATOM 792 C CA . CYS A 1 99 ? -0.440 10.085 -5.045 1.00 88.50 99 CYS A CA 1
ATOM 793 C C . CYS A 1 99 ? -0.775 9.363 -3.730 1.00 88.50 99 CYS A C 1
ATOM 795 O O . CYS A 1 99 ? -1.360 9.942 -2.808 1.00 88.50 99 CYS A O 1
ATOM 797 N N . LEU A 1 100 ? -0.380 8.091 -3.635 1.00 95.06 100 LEU A N 1
ATOM 798 C CA . LEU A 1 100 ? -0.601 7.264 -2.451 1.00 95.06 100 LEU A CA 1
ATOM 799 C C . LEU A 1 100 ? 0.497 7.490 -1.399 1.00 95.06 100 LEU A C 1
ATOM 801 O O . LEU A 1 100 ? 1.690 7.404 -1.692 1.00 95.06 100 LEU A O 1
ATOM 805 N N . ASN A 1 101 ? 0.094 7.768 -0.159 1.00 97.19 101 ASN A N 1
ATOM 806 C CA . ASN A 1 101 ? 0.998 8.085 0.946 1.00 97.19 101 ASN A CA 1
ATOM 807 C C . ASN A 1 101 ? 0.517 7.455 2.264 1.00 97.19 101 ASN A C 1
ATOM 809 O O . ASN A 1 101 ? -0.633 7.654 2.642 1.00 97.19 101 ASN A O 1
ATOM 813 N N . ALA A 1 102 ? 1.372 6.731 2.988 1.00 98.12 102 ALA A N 1
ATOM 814 C CA . ALA A 1 102 ? 1.100 6.201 4.330 1.00 98.12 102 ALA A CA 1
ATOM 815 C C . ALA A 1 102 ? 1.227 7.304 5.398 1.00 98.12 102 ALA A C 1
ATOM 817 O O . ALA A 1 102 ? 2.200 7.345 6.149 1.00 98.12 102 ALA A O 1
ATOM 818 N N . GLY A 1 103 ? 0.264 8.228 5.421 1.00 97.44 103 GLY A N 1
ATOM 819 C CA . GLY A 1 103 ? 0.406 9.521 6.098 1.00 97.44 103 GLY A CA 1
ATOM 820 C C . GLY A 1 103 ? -0.574 9.805 7.234 1.00 97.44 103 GLY A C 1
ATOM 821 O O . GLY A 1 103 ? -0.476 10.869 7.839 1.00 97.44 103 GLY A O 1
ATOM 822 N N . VAL A 1 104 ? -1.530 8.916 7.523 1.00 98.31 104 VAL A N 1
ATOM 823 C CA . VAL A 1 104 ? -2.537 9.147 8.577 1.00 98.31 104 VAL A CA 1
ATOM 824 C C . VAL A 1 104 ? -2.621 7.991 9.576 1.00 98.31 104 VAL A C 1
ATOM 826 O O . VAL A 1 104 ? -2.606 6.832 9.169 1.00 98.31 104 VAL A O 1
ATOM 829 N N . PRO A 1 105 ? -2.752 8.270 10.886 1.00 98.25 105 PRO A N 1
ATOM 830 C CA . PRO A 1 105 ? -2.806 7.229 11.915 1.00 98.25 105 PRO A CA 1
ATOM 831 C C . PRO A 1 105 ? -4.176 6.532 12.005 1.00 98.25 105 PRO A C 1
ATOM 833 O O . PRO A 1 105 ? -4.289 5.458 12.595 1.00 98.25 105 PRO A O 1
ATOM 836 N N . THR A 1 106 ? -5.220 7.126 11.422 1.00 98.19 106 THR A N 1
ATOM 837 C CA . THR A 1 106 ? -6.599 6.620 11.418 1.00 98.19 106 THR A CA 1
ATOM 838 C C . THR A 1 106 ? -7.182 6.629 10.004 1.00 98.19 106 THR A C 1
ATOM 840 O O . THR A 1 106 ? -6.669 7.295 9.103 1.00 98.19 106 THR A O 1
ATOM 843 N N . ILE A 1 107 ? -8.258 5.866 9.793 1.00 97.94 107 ILE A N 1
ATOM 844 C CA . ILE A 1 107 ? -8.908 5.734 8.484 1.00 97.94 107 ILE A CA 1
ATOM 845 C C . ILE A 1 107 ? -9.735 6.996 8.196 1.00 97.94 107 ILE A C 1
ATOM 847 O O . ILE A 1 107 ? -10.870 7.128 8.656 1.00 97.94 107 ILE A O 1
ATOM 851 N N . THR A 1 108 ? -9.174 7.925 7.419 1.00 97.38 108 THR A N 1
ATOM 852 C CA . THR A 1 108 ? -9.896 9.100 6.901 1.00 97.38 108 THR A CA 1
ATOM 853 C C . THR A 1 108 ? -10.656 8.767 5.615 1.00 97.38 108 THR A C 1
ATOM 855 O O . THR A 1 108 ? -10.541 7.667 5.074 1.00 97.38 108 THR A O 1
ATOM 858 N N . LYS A 1 109 ? -11.432 9.722 5.084 1.00 95.56 109 LYS A N 1
ATOM 859 C CA . LYS A 1 109 ? -12.116 9.571 3.789 1.00 95.56 109 LYS A CA 1
ATOM 860 C C . LYS A 1 109 ? -11.129 9.276 2.653 1.00 95.56 109 LYS A C 1
ATOM 862 O O . LYS A 1 109 ? -11.395 8.425 1.816 1.00 95.56 109 LYS A O 1
ATOM 867 N N . GLU A 1 110 ? -9.976 9.937 2.654 1.00 94.12 110 GLU A N 1
ATOM 868 C CA . GLU A 1 110 ? -8.921 9.784 1.645 1.00 94.12 110 GLU A CA 1
ATOM 869 C C . GLU A 1 110 ? -8.128 8.483 1.800 1.00 94.12 110 GLU A C 1
ATOM 871 O O . GLU A 1 110 ? -7.360 8.147 0.902 1.00 94.12 110 GLU A O 1
ATOM 876 N N . ALA A 1 111 ? -8.289 7.782 2.928 1.00 96.00 111 ALA A N 1
ATOM 877 C CA . ALA A 1 111 ? -7.659 6.496 3.216 1.00 96.00 111 ALA A CA 1
ATOM 878 C C . ALA A 1 111 ? -8.542 5.288 2.858 1.00 96.00 111 ALA A C 1
ATOM 880 O O . ALA A 1 111 ? -8.191 4.149 3.165 1.00 96.00 111 ALA A O 1
ATOM 881 N N . ARG A 1 112 ? -9.702 5.526 2.234 1.00 95.06 112 ARG A N 1
ATOM 882 C CA . ARG A 1 112 ? -10.595 4.481 1.724 1.00 95.06 112 ARG A CA 1
ATOM 883 C C . ARG A 1 112 ? -10.259 4.223 0.258 1.00 95.06 112 ARG A C 1
ATOM 885 O O . ARG A 1 112 ? -10.484 5.090 -0.581 1.00 95.06 112 ARG A O 1
ATOM 892 N N . LEU A 1 113 ? -9.721 3.044 -0.032 1.00 89.38 113 LEU A N 1
ATOM 893 C CA . LEU A 1 113 ? -9.433 2.567 -1.379 1.00 89.38 113 LEU A CA 1
ATOM 894 C C . LEU A 1 113 ? -10.590 1.685 -1.844 1.00 89.38 113 LEU A C 1
ATOM 896 O O . LEU A 1 113 ? -10.982 0.758 -1.134 1.00 89.38 113 LEU A O 1
ATOM 900 N N . GLU A 1 114 ? -11.149 1.992 -3.012 1.00 86.50 114 GLU A N 1
ATOM 901 C CA . GLU A 1 114 ? -12.168 1.151 -3.638 1.00 86.50 114 GLU A CA 1
ATOM 902 C C . GLU A 1 114 ? -11.504 -0.076 -4.267 1.00 86.50 114 GLU A C 1
ATOM 904 O O . GLU A 1 114 ? -10.513 0.048 -4.987 1.00 86.50 114 GLU A O 1
ATOM 909 N N . ILE A 1 115 ? -12.041 -1.262 -3.985 1.00 77.50 115 ILE A N 1
ATOM 910 C CA . ILE A 1 115 ? -11.642 -2.491 -4.668 1.00 77.50 115 ILE A CA 1
ATOM 911 C C . ILE A 1 115 ? -12.453 -2.594 -5.950 1.00 77.50 115 ILE A C 1
ATOM 913 O O . ILE A 1 115 ? -13.684 -2.562 -5.914 1.00 77.50 115 ILE A O 1
ATOM 917 N N . GLN A 1 116 ? -11.760 -2.783 -7.066 1.00 75.00 116 GLN A N 1
ATOM 918 C CA . GLN A 1 116 ? -12.384 -3.074 -8.346 1.00 75.00 116 GLN A CA 1
ATOM 919 C C . GLN A 1 116 ? -11.831 -4.396 -8.869 1.00 75.00 116 GLN A C 1
ATOM 921 O O . GLN A 1 116 ? -10.621 -4.592 -8.975 1.00 75.00 116 GLN A O 1
ATOM 926 N N . GLU A 1 117 ? -12.726 -5.337 -9.161 1.00 66.12 117 GLU A N 1
ATOM 927 C CA . GLU A 1 117 ? -12.334 -6.577 -9.819 1.00 66.12 117 GLU A CA 1
ATOM 928 C C . GLU A 1 117 ? -12.088 -6.300 -11.302 1.00 66.12 117 GLU A C 1
ATOM 930 O O . GLU A 1 117 ? -13.000 -5.940 -12.049 1.00 66.12 117 GLU A O 1
ATOM 935 N N . LEU A 1 118 ? -10.844 -6.488 -11.733 1.00 59.66 118 LEU A N 1
ATOM 936 C CA . LEU A 1 118 ? -10.466 -6.443 -13.137 1.00 59.66 118 LEU A CA 1
ATOM 937 C C . LEU A 1 118 ? -10.920 -7.739 -13.820 1.00 59.66 118 LEU A C 1
ATOM 939 O O . LEU A 1 118 ? -10.211 -8.743 -13.846 1.00 59.66 118 LEU A O 1
ATOM 943 N N . VAL A 1 119 ? -12.125 -7.730 -14.393 1.00 56.03 119 VAL A N 1
ATOM 944 C CA . VAL A 1 119 ? -12.590 -8.804 -15.285 1.00 56.03 119 VAL A CA 1
ATOM 945 C C . VAL A 1 119 ? -12.081 -8.512 -16.699 1.00 56.03 119 VAL A C 1
ATOM 947 O O . VAL A 1 119 ? -12.835 -8.096 -17.572 1.00 56.03 119 VAL A O 1
ATOM 950 N N . LEU A 1 120 ? -10.776 -8.693 -16.923 1.00 51.59 1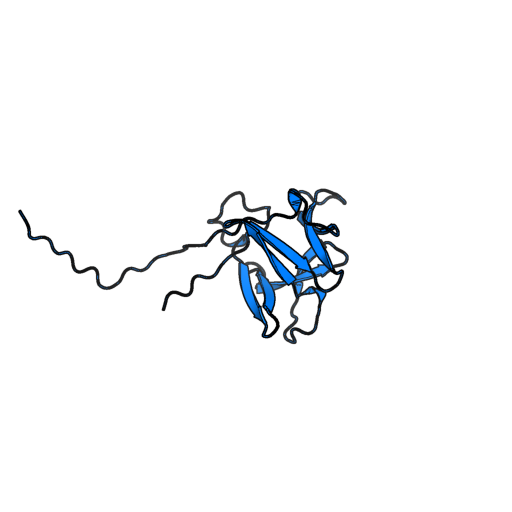20 LEU A N 1
ATOM 951 C CA . LEU A 1 120 ? -10.128 -8.362 -18.204 1.00 51.59 120 LEU A CA 1
ATOM 952 C C . LEU A 1 120 ? -10.605 -9.248 -19.368 1.00 51.59 120 LEU A C 1
ATOM 954 O O . LEU A 1 120 ? -10.630 -8.811 -20.513 1.00 51.59 120 LEU A O 1
ATOM 958 N N . SER A 1 121 ? -11.017 -10.488 -19.098 1.00 44.47 121 SER A N 1
ATOM 959 C CA . SER A 1 121 ? -11.759 -11.321 -20.049 1.00 44.47 121 SER A CA 1
ATOM 960 C C . SER A 1 121 ? -12.369 -12.536 -19.347 1.00 44.47 121 SER A C 1
ATOM 962 O O . SER A 1 121 ? -11.755 -13.152 -18.476 1.00 44.47 121 SER A O 1
ATOM 964 N N . ARG A 1 122 ? -13.589 -12.913 -19.740 1.00 41.50 122 ARG A N 1
ATOM 965 C CA . ARG A 1 122 ? -14.192 -14.205 -19.395 1.00 41.50 122 ARG A CA 1
ATOM 966 C C . ARG A 1 122 ? -14.210 -15.051 -20.659 1.00 41.50 122 ARG A C 1
ATOM 968 O O . ARG A 1 122 ? -15.062 -14.854 -21.517 1.00 41.50 122 ARG A O 1
ATOM 975 N N . SER A 1 123 ? -13.294 -16.006 -20.771 1.00 42.97 123 SER A N 1
ATOM 976 C CA . SER A 1 123 ? -13.418 -17.033 -21.806 1.00 42.97 123 SER A CA 1
ATOM 977 C C . SER A 1 123 ? -14.453 -18.060 -21.344 1.00 42.97 123 SER A C 1
ATOM 979 O O . SER A 1 123 ? -14.190 -18.841 -20.429 1.00 42.97 123 SER A O 1
ATOM 981 N N . ILE A 1 124 ? -15.658 -18.017 -21.915 1.00 47.75 124 ILE A N 1
ATOM 982 C CA . ILE A 1 124 ? -16.678 -19.042 -21.684 1.00 47.75 124 ILE A CA 1
ATOM 983 C C . ILE A 1 124 ? -16.444 -20.152 -22.710 1.00 47.75 124 ILE A C 1
ATOM 985 O O . ILE A 1 124 ? -16.719 -19.974 -23.892 1.00 47.75 124 ILE A O 1
ATOM 989 N N . TYR A 1 125 ? -15.940 -21.294 -22.255 1.00 41.09 125 TYR A N 1
ATOM 990 C CA . TYR A 1 125 ? -15.903 -22.527 -23.041 1.00 41.09 125 TYR A CA 1
ATOM 991 C C . TYR A 1 125 ? -17.014 -23.462 -22.535 1.00 41.09 125 TYR A C 1
ATOM 993 O O . TYR A 1 125 ? -17.309 -23.462 -21.340 1.00 41.09 125 TYR A O 1
ATOM 1001 N N . ASN A 1 126 ? -17.634 -24.232 -23.437 1.00 42.25 126 ASN A N 1
ATOM 1002 C CA . ASN A 1 126 ? -18.813 -25.089 -23.201 1.00 42.25 126 ASN A CA 1
ATOM 1003 C C . ASN A 1 126 ? -20.138 -24.360 -22.899 1.00 42.25 126 ASN A C 1
ATOM 1005 O O . ASN A 1 126 ? -20.852 -24.715 -21.962 1.00 42.25 126 ASN A O 1
ATOM 1009 N N . VAL A 1 127 ? -20.528 -23.385 -23.726 1.00 49.22 127 VAL A N 1
ATOM 1010 C CA . VAL A 1 127 ? -21.943 -22.976 -23.782 1.00 49.22 127 VAL A CA 1
ATOM 1011 C C . VAL A 1 127 ? -22.714 -24.015 -24.597 1.00 49.22 127 VAL A C 1
ATOM 1013 O O . VAL A 1 127 ? -22.591 -24.061 -25.818 1.00 49.22 127 VAL A O 1
ATOM 1016 N N . ILE A 1 128 ? -23.505 -24.857 -23.929 1.00 63.06 128 ILE A N 1
ATOM 1017 C CA . ILE A 1 128 ? -24.537 -25.662 -24.593 1.00 63.06 128 ILE A C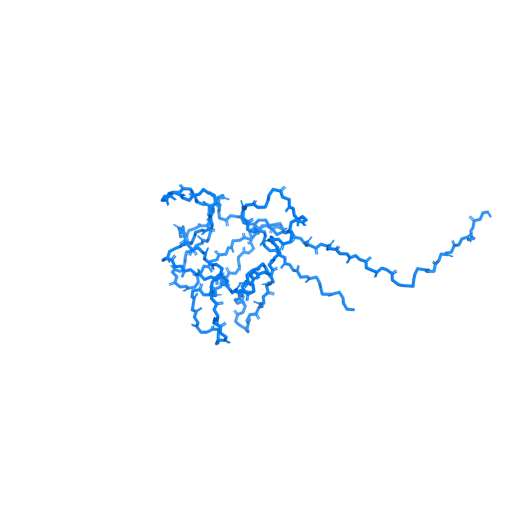A 1
ATOM 1018 C C . ILE A 1 128 ? -25.756 -24.754 -24.756 1.00 63.06 128 ILE A C 1
ATOM 1020 O O . ILE A 1 128 ? -26.440 -24.437 -23.783 1.00 63.06 128 ILE A O 1
ATOM 1024 N N . PHE A 1 129 ? -26.012 -24.294 -25.979 1.00 60.78 129 PHE A N 1
ATOM 1025 C CA . PHE A 1 129 ? -27.234 -23.560 -26.282 1.00 60.78 129 PHE A CA 1
ATOM 1026 C C . PHE A 1 129 ? -28.401 -24.551 -26.374 1.00 60.78 129 PHE A C 1
ATOM 1028 O O . PHE A 1 129 ? -28.504 -25.313 -27.334 1.00 60.78 129 PHE A O 1
ATOM 1035 N N . HIS A 1 130 ? -29.301 -24.541 -25.390 1.00 65.38 130 HIS A N 1
ATOM 1036 C CA . HIS A 1 130 ? -30.588 -25.229 -25.501 1.00 65.38 130 HIS A CA 1
ATOM 1037 C C . HIS A 1 130 ? -31.536 -24.372 -26.351 1.00 65.38 130 HIS A C 1
ATOM 1039 O O . HIS A 1 130 ? -32.328 -23.597 -25.828 1.00 65.38 130 HIS A O 1
ATOM 1045 N N . LEU A 1 131 ? -31.415 -24.478 -27.678 1.00 68.38 131 LEU A N 1
ATOM 1046 C CA . LEU A 1 131 ? -32.194 -23.694 -28.653 1.00 68.38 131 LEU A CA 1
ATOM 1047 C C . LEU A 1 131 ? -33.595 -24.253 -28.936 1.00 68.38 131 LEU A C 1
ATOM 1049 O O . LEU A 1 131 ? -34.197 -23.903 -29.944 1.00 68.38 131 LEU A O 1
ATOM 1053 N N . LEU A 1 132 ? -34.130 -25.118 -28.078 1.00 60.59 132 LEU A N 1
ATOM 1054 C CA . LEU A 1 132 ? -35.438 -25.723 -28.300 1.00 60.59 132 LEU A CA 1
ATOM 1055 C C . LEU A 1 132 ? -36.284 -25.622 -27.036 1.00 60.59 132 LEU A C 1
ATOM 1057 O O . LEU A 1 132 ? -36.166 -26.437 -26.129 1.00 60.59 132 LEU A O 1
ATOM 1061 N N . ASN A 1 133 ? -37.102 -24.574 -27.014 1.00 58.25 133 ASN A N 1
ATOM 1062 C CA . ASN A 1 133 ? -38.504 -24.604 -26.607 1.00 58.25 133 ASN A CA 1
ATOM 1063 C C . ASN A 1 133 ? -39.174 -23.437 -27.348 1.00 58.25 133 ASN A C 1
ATOM 1065 O O . ASN A 1 133 ? -39.163 -22.302 -26.870 1.00 58.25 133 ASN A O 1
ATOM 1069 N N . ALA A 1 134 ? -39.643 -23.730 -28.562 1.00 51.12 134 ALA A N 1
ATOM 1070 C CA . ALA A 1 134 ? -40.589 -22.915 -29.318 1.00 51.12 134 ALA A CA 1
ATOM 1071 C C . ALA A 1 134 ? -41.972 -23.561 -29.199 1.00 51.12 134 ALA A C 1
ATOM 1073 O O . ALA A 1 134 ? -42.011 -24.815 -29.199 1.00 51.12 134 ALA A O 1
#

Foldseek 3Di:
DDPQFWFFFWQVPPDP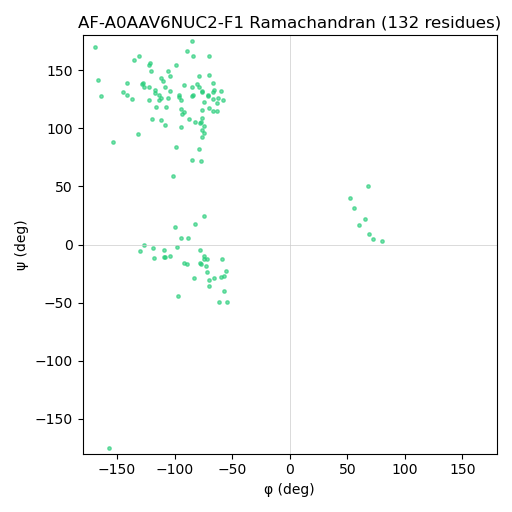LPLQRGWGWDADPVRWIWIAGPNVRATFFQPPFFTDNDHPDPPVPRQRRTWHWDDPDPFWIWTQGRVVRATWFQDDDPPDHRGITSPHNDCDPRRITGIDGCCVDDDDDDDPDPPDDD

InterPro domains:
  IPR008998 Agglutinin domain [PF07468] (13-111)
  IPR008998 Agglutinin domain [SM00791] (3-117)
  IPR053237 Natterin, C-terminal [PTHR39244] (13-134)

Radius of gyration: 17.61 Å; Cα contacts (8 Å, |Δi|>4): 274; chains: 1; bounding box: 53×44×41 Å

Mean predicted aligned error: 9.91 Å

Secondary structure (DSSP, 8-state):
-----EEE--TT-S-TT-TTS-EEEEE-TTS-EEEEETTTTEEEEEETTEEEEEE---SS--GGG-EEEEE-SSSEEEEEETTT-PEEEEEEETTEEEEEEEEESS--GGG-EEEEE-----------------